Protein AF-A0A0P8X6Q4-F1 (afdb_monomer)

Secondary structure (DSSP, 8-state):
-HHHHHHHHHHHHHHHHHHHHH---------------------------HHHHHHHHHHHHHHHHHHHT--GGG-------PPP-SS-HHHHHHHHHH--

Radius of gyration: 25.33 Å; Cα contacts (8 Å, |Δi|>4): 11; chains: 1; bounding box: 52×52×52 Å

Structure (mmCIF, N/CA/C/O backbone):
data_AF-A0A0P8X6Q4-F1
#
_entry.id   AF-A0A0P8X6Q4-F1
#
loop_
_atom_site.group_PDB
_atom_site.id
_atom_site.type_symbol
_atom_site.label_atom_id
_atom_site.label_alt_id
_atom_site.label_comp_id
_atom_site.label_asym_id
_atom_site.label_entity_id
_atom_site.label_seq_id
_atom_site.pdbx_PDB_ins_code
_atom_site.Cartn_x
_atom_site.Cartn_y
_atom_site.Cartn_z
_atom_site.occupancy
_atom_site.B_iso_or_equiv
_atom_site.auth_seq_id
_atom_site.auth_comp_id
_atom_site.auth_asym_id
_atom_site.auth_atom_id
_atom_site.pdbx_PDB_model_num
ATOM 1 N N . MET A 1 1 ? 33.487 26.456 -35.039 1.00 80.00 1 MET A N 1
ATOM 2 C CA . MET A 1 1 ? 33.805 25.009 -34.985 1.00 80.00 1 MET A CA 1
ATOM 3 C C . MET A 1 1 ? 34.234 24.526 -33.598 1.00 80.00 1 MET A C 1
ATOM 5 O O . MET A 1 1 ? 33.782 23.464 -33.200 1.00 80.00 1 MET A O 1
ATOM 9 N N . GLY A 1 2 ? 35.012 25.294 -32.819 1.00 90.56 2 GLY A N 1
ATOM 10 C CA . GLY A 1 2 ? 35.450 24.875 -31.472 1.00 90.56 2 GLY A CA 1
ATOM 11 C C . GLY A 1 2 ? 34.331 24.643 -30.442 1.00 90.56 2 GLY A C 1
ATOM 12 O O . GLY A 1 2 ? 34.418 23.706 -29.661 1.00 90.56 2 GLY A O 1
ATOM 13 N N . ILE A 1 3 ? 33.242 25.422 -30.480 1.00 94.62 3 ILE A N 1
ATOM 14 C CA . ILE A 1 3 ? 32.109 25.239 -29.551 1.00 94.62 3 ILE A CA 1
ATOM 15 C C . ILE A 1 3 ? 31.394 23.894 -29.744 1.00 94.62 3 ILE A C 1
ATOM 17 O O . ILE A 1 3 ? 30.961 23.284 -28.777 1.00 94.62 3 ILE A O 1
ATOM 21 N N . VAL A 1 4 ? 31.316 23.406 -30.986 1.00 93.75 4 VAL A N 1
ATOM 22 C CA . VAL A 1 4 ? 30.687 22.117 -31.311 1.00 93.75 4 VAL A CA 1
ATOM 23 C C . VAL A 1 4 ? 31.555 20.974 -30.791 1.00 93.75 4 VAL A C 1
ATOM 25 O O . VAL A 1 4 ? 31.045 20.039 -30.186 1.00 93.75 4 VAL A O 1
ATOM 28 N N . PHE A 1 5 ? 32.875 21.094 -30.958 1.00 94.75 5 PHE A N 1
ATOM 29 C CA . PHE A 1 5 ? 33.840 20.150 -30.398 1.00 94.75 5 PHE A CA 1
ATOM 30 C C . PHE A 1 5 ? 33.758 20.098 -28.864 1.00 94.75 5 PHE A C 1
ATOM 32 O O . PHE A 1 5 ? 33.727 19.016 -28.283 1.00 94.75 5 PHE A O 1
ATOM 39 N N . LEU A 1 6 ? 33.636 21.260 -28.214 1.00 96.12 6 LEU A N 1
ATOM 40 C CA . LEU A 1 6 ? 33.479 21.351 -26.764 1.00 96.12 6 LEU A CA 1
ATOM 41 C C . LEU A 1 6 ? 32.137 20.768 -26.290 1.00 96.12 6 LEU A C 1
ATOM 43 O O . LEU A 1 6 ? 32.107 20.040 -25.303 1.00 96.12 6 LEU A O 1
ATOM 47 N N . ALA A 1 7 ? 31.042 21.027 -27.012 1.00 94.69 7 ALA A N 1
ATOM 48 C CA . ALA A 1 7 ? 29.726 20.476 -26.695 1.00 94.69 7 ALA A CA 1
ATOM 49 C C . ALA A 1 7 ? 29.717 18.940 -26.770 1.00 94.69 7 ALA A C 1
ATOM 51 O O . ALA A 1 7 ? 29.225 18.287 -25.851 1.00 94.69 7 ALA A O 1
ATOM 52 N N . LEU A 1 8 ? 30.315 18.355 -27.816 1.00 93.69 8 LEU A N 1
ATOM 53 C CA . LEU A 1 8 ? 30.443 16.899 -27.948 1.00 93.69 8 LEU A CA 1
ATOM 54 C C . LEU A 1 8 ? 31.290 16.291 -26.822 1.00 93.69 8 LEU A C 1
ATOM 56 O O . LEU A 1 8 ? 30.916 15.258 -26.269 1.00 93.69 8 LEU A O 1
ATOM 60 N N . LEU A 1 9 ? 32.393 16.948 -26.448 1.00 95.00 9 LEU A N 1
ATOM 61 C CA . LEU A 1 9 ? 33.266 16.494 -25.365 1.00 95.00 9 LEU A CA 1
ATOM 62 C C . LEU A 1 9 ? 32.541 16.488 -24.011 1.00 95.00 9 LEU A C 1
ATOM 64 O O . LEU A 1 9 ? 32.630 15.510 -23.272 1.00 95.00 9 LEU A O 1
ATOM 68 N N . VAL A 1 10 ? 31.771 17.539 -23.714 1.00 96.00 10 VAL A N 1
ATOM 69 C CA . VAL A 1 10 ? 30.975 17.634 -22.478 1.00 96.00 10 VAL A CA 1
ATOM 70 C C . VAL A 1 10 ? 29.882 16.563 -22.431 1.00 96.00 10 VAL A C 1
ATOM 72 O O . VAL A 1 10 ? 29.716 15.902 -21.406 1.00 96.00 10 VAL A O 1
ATOM 75 N N . ILE A 1 11 ? 29.166 16.348 -23.539 1.00 94.19 11 ILE A N 1
ATOM 76 C CA . ILE A 1 11 ? 28.100 15.336 -23.623 1.00 94.19 11 ILE A CA 1
ATOM 77 C C . ILE A 1 11 ? 28.670 13.924 -23.439 1.00 94.19 11 ILE A C 1
ATOM 79 O O . ILE A 1 11 ? 28.107 13.140 -22.675 1.00 94.19 11 ILE A O 1
ATOM 83 N N . SER A 1 12 ? 29.804 13.609 -24.075 1.00 92.12 12 SER A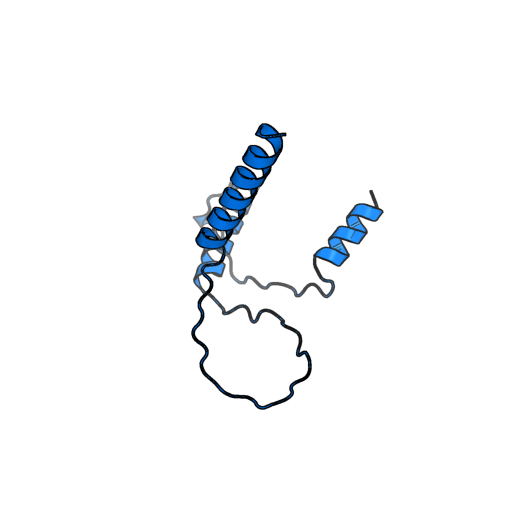 N 1
ATOM 84 C CA . SER A 1 12 ? 30.479 12.314 -23.904 1.00 92.12 12 SER A CA 1
ATOM 85 C C . SER A 1 12 ? 30.861 12.066 -22.444 1.00 92.12 12 SER A C 1
ATOM 87 O O . SER A 1 12 ? 30.597 10.991 -21.910 1.00 92.12 12 SER A O 1
ATOM 89 N N . TYR A 1 13 ? 31.422 13.078 -21.776 1.00 95.19 13 TYR A N 1
ATOM 90 C CA . TYR A 1 13 ? 31.872 12.965 -20.387 1.00 95.19 13 TYR A CA 1
ATOM 91 C C . TYR A 1 13 ? 30.714 12.703 -19.413 1.00 95.19 13 TYR A C 1
ATOM 93 O O . TYR A 1 13 ? 30.831 11.901 -18.488 1.00 95.19 13 TYR A O 1
ATOM 101 N N . ILE A 1 14 ? 29.569 13.346 -19.651 1.00 93.19 14 ILE A N 1
ATOM 102 C CA . ILE A 1 14 ? 28.340 13.139 -18.878 1.00 93.19 14 ILE A CA 1
ATOM 103 C C . ILE A 1 14 ? 27.816 11.704 -19.018 1.00 93.19 14 ILE A C 1
ATOM 105 O O . ILE A 1 14 ? 27.441 11.093 -18.017 1.00 93.19 14 ILE A O 1
ATOM 109 N N . ILE A 1 15 ? 27.826 11.142 -20.231 1.00 89.75 15 ILE A N 1
ATOM 110 C CA . ILE A 1 15 ? 27.357 9.770 -20.480 1.00 89.75 15 ILE A CA 1
ATOM 111 C C . ILE A 1 15 ? 28.274 8.751 -19.793 1.00 89.75 15 ILE A C 1
ATOM 113 O O . ILE A 1 15 ? 27.775 7.814 -19.170 1.00 89.75 15 ILE A O 1
ATOM 117 N N . ASP A 1 16 ? 29.593 8.946 -19.845 1.00 85.62 16 ASP A N 1
ATOM 118 C CA . ASP A 1 16 ? 30.555 8.064 -19.173 1.00 85.62 16 ASP A CA 1
ATOM 119 C C . ASP A 1 16 ? 30.464 8.157 -17.645 1.00 85.62 16 ASP A C 1
ATOM 121 O O . ASP A 1 16 ? 30.543 7.134 -16.961 1.00 85.62 16 ASP A O 1
ATOM 125 N N . GLY A 1 17 ? 30.219 9.353 -17.101 1.00 88.62 17 GLY A N 1
ATOM 126 C CA . GLY A 1 17 ? 29.961 9.547 -15.673 1.00 88.62 17 GLY A CA 1
ATOM 127 C C . GLY A 1 17 ? 28.702 8.812 -15.211 1.00 88.62 17 GLY A C 1
ATOM 128 O O . GLY A 1 17 ? 28.736 8.079 -14.219 1.00 88.62 17 GLY A O 1
ATOM 129 N N . PHE A 1 18 ? 27.607 8.929 -15.968 1.00 83.38 18 PHE A N 1
ATOM 130 C CA . PHE A 1 18 ? 26.387 8.174 -15.687 1.00 83.38 18 PHE A CA 1
ATOM 131 C C . PHE A 1 18 ? 26.583 6.671 -15.865 1.00 83.38 18 PHE A C 1
ATOM 133 O O . PHE A 1 18 ? 26.124 5.904 -15.027 1.00 83.38 18 PHE A O 1
ATOM 140 N N . ARG A 1 19 ? 27.315 6.221 -16.885 1.00 78.00 19 ARG A N 1
ATOM 141 C CA . ARG A 1 19 ? 27.659 4.805 -17.042 1.00 78.00 19 ARG A CA 1
ATOM 142 C C . ARG A 1 19 ? 28.495 4.307 -15.864 1.00 78.00 19 ARG A C 1
ATOM 144 O O . ARG A 1 19 ? 28.252 3.226 -15.359 1.00 78.00 19 ARG A O 1
ATOM 151 N N . PHE A 1 20 ? 29.444 5.076 -15.356 1.00 79.50 20 PHE A N 1
ATOM 152 C CA . PHE A 1 20 ? 30.220 4.640 -14.197 1.00 79.50 20 PHE A CA 1
ATOM 153 C C . PHE A 1 20 ? 29.369 4.527 -12.920 1.00 79.50 20 PHE A C 1
ATOM 155 O O . PHE A 1 20 ? 29.564 3.603 -12.128 1.00 79.50 20 PHE A O 1
ATOM 162 N N . ILE A 1 21 ? 28.414 5.443 -12.728 1.00 77.75 21 ILE A N 1
ATOM 163 C CA . ILE A 1 21 ? 27.555 5.455 -11.539 1.00 77.75 21 ILE A CA 1
ATOM 164 C C . ILE A 1 21 ? 26.426 4.411 -11.617 1.00 77.75 21 ILE A C 1
ATOM 166 O O . ILE A 1 21 ? 26.130 3.774 -10.610 1.00 77.75 21 ILE A O 1
ATOM 170 N N . PHE A 1 22 ? 25.826 4.213 -12.797 1.00 63.72 22 PHE A N 1
ATOM 171 C CA . P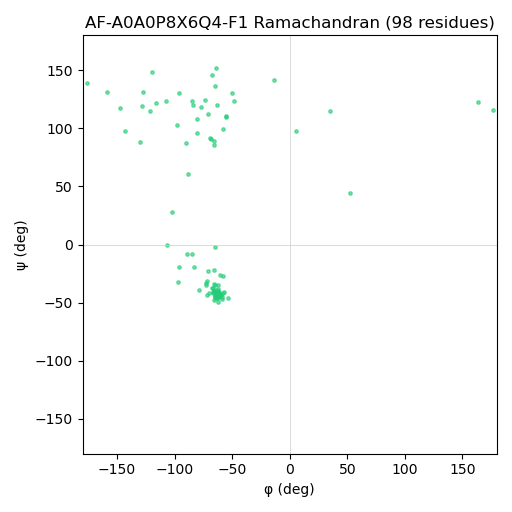HE A 1 22 ? 24.665 3.338 -13.014 1.00 63.72 22 PHE A CA 1
ATOM 172 C C . PHE A 1 22 ? 25.025 1.932 -13.513 1.00 63.72 22 PHE A C 1
ATOM 174 O O . PHE A 1 22 ? 24.209 1.032 -13.382 1.00 63.72 22 PHE A O 1
ATOM 181 N N . TYR A 1 23 ? 26.216 1.713 -14.078 1.00 64.12 23 TYR A N 1
ATOM 182 C CA 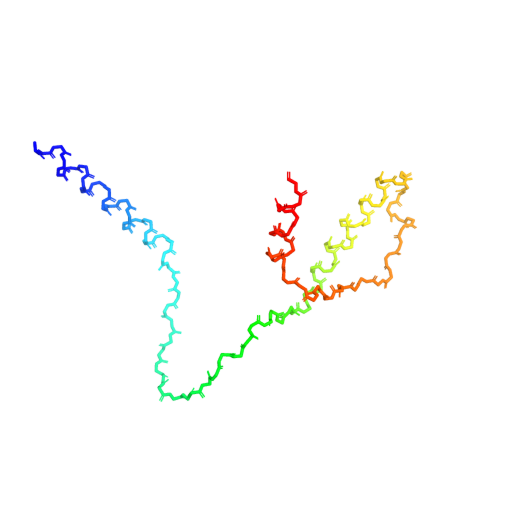. TYR A 1 23 ? 26.629 0.429 -14.676 1.00 64.12 23 TYR A CA 1
ATOM 183 C C . TYR A 1 23 ? 27.571 -0.365 -13.763 1.00 64.12 23 TYR A C 1
ATOM 185 O O . TYR A 1 23 ? 28.416 -1.137 -14.228 1.00 64.12 23 TYR A O 1
ATOM 193 N N . LYS A 1 24 ? 27.448 -0.159 -12.449 1.00 57.28 24 LYS A N 1
ATOM 194 C CA . LYS A 1 24 ? 28.172 -0.931 -11.441 1.00 57.28 24 LYS A CA 1
ATOM 195 C C . LYS A 1 24 ? 27.357 -2.168 -11.067 1.00 57.28 24 LYS A C 1
ATOM 197 O O . LYS A 1 24 ? 26.970 -2.329 -9.920 1.00 57.28 24 LYS A O 1
ATOM 202 N N . ASP A 1 25 ? 27.113 -3.006 -12.072 1.00 55.69 25 ASP A N 1
ATOM 203 C CA . ASP A 1 25 ? 26.544 -4.338 -11.897 1.00 55.69 25 ASP A CA 1
ATOM 204 C C . ASP A 1 25 ? 27.662 -5.383 -11.860 1.00 55.69 25 ASP A C 1
ATOM 206 O O . ASP A 1 25 ? 28.579 -5.419 -12.692 1.00 55.69 25 ASP A O 1
ATOM 210 N N . ASP A 1 26 ? 27.568 -6.210 -10.829 1.00 56.69 26 ASP A N 1
ATOM 211 C CA . ASP A 1 26 ? 28.536 -7.180 -10.356 1.00 56.69 26 ASP A CA 1
ATOM 212 C C . ASP A 1 26 ? 28.980 -8.183 -11.426 1.00 56.69 26 ASP A C 1
ATOM 214 O O . ASP A 1 26 ? 28.265 -9.111 -11.807 1.00 56.69 26 ASP A O 1
ATOM 218 N N . LYS A 1 27 ? 30.241 -8.074 -11.851 1.00 49.06 27 LYS A N 1
ATOM 219 C CA . LYS A 1 27 ? 30.933 -9.169 -12.536 1.00 49.06 27 LYS A CA 1
ATOM 220 C C . LYS A 1 27 ? 31.653 -10.042 -11.518 1.00 49.06 27 LYS A C 1
ATOM 222 O O . LYS A 1 27 ? 32.847 -9.883 -11.274 1.00 49.06 27 LYS A O 1
ATOM 227 N N . LYS A 1 28 ? 30.925 -11.024 -10.992 1.00 49.38 28 LYS A N 1
ATOM 228 C CA . LYS A 1 28 ? 31.501 -12.312 -10.593 1.00 49.38 28 LYS A CA 1
ATOM 229 C C . LYS A 1 28 ? 30.675 -13.438 -11.192 1.00 49.38 28 LYS A C 1
ATOM 231 O O . LYS A 1 28 ? 29.782 -13.946 -10.533 1.00 49.38 28 LYS A O 1
ATOM 236 N N . VAL A 1 29 ? 31.014 -13.854 -12.409 1.00 40.72 29 VAL A N 1
ATOM 237 C CA . VAL A 1 29 ? 30.841 -15.252 -12.823 1.00 40.72 29 VAL A CA 1
ATOM 238 C C . VAL A 1 29 ? 32.026 -15.618 -13.712 1.00 40.72 29 VAL A C 1
ATOM 240 O O . VAL A 1 29 ? 32.077 -15.288 -14.896 1.00 40.72 29 VAL A O 1
ATOM 243 N N . ASP A 1 30 ? 33.008 -16.257 -13.084 1.00 41.19 30 ASP A N 1
ATOM 244 C CA . ASP A 1 30 ? 33.960 -17.141 -13.744 1.00 41.19 30 ASP A CA 1
ATOM 245 C C . ASP A 1 30 ? 33.195 -18.358 -14.305 1.00 41.19 30 ASP A C 1
ATOM 247 O O . ASP A 1 30 ? 32.323 -18.902 -13.634 1.00 41.19 30 ASP A O 1
ATOM 251 N N . LYS A 1 31 ? 33.543 -18.733 -15.540 1.00 38.59 31 LYS A N 1
ATOM 252 C CA . LYS A 1 31 ? 33.529 -20.074 -16.163 1.00 38.59 31 LYS A CA 1
ATOM 253 C C . LYS A 1 31 ? 32.419 -21.074 -15.775 1.00 38.59 31 LYS A C 1
ATOM 255 O O . LYS A 1 31 ? 32.449 -21.650 -14.702 1.00 38.59 31 LYS A O 1
ATOM 260 N N . ASP A 1 32 ? 31.561 -21.419 -16.743 1.00 34.16 32 ASP A N 1
ATOM 261 C CA . ASP A 1 32 ? 31.616 -22.719 -17.448 1.00 34.16 32 ASP A CA 1
ATOM 262 C C . ASP A 1 32 ? 30.557 -22.805 -18.578 1.00 34.16 32 ASP A C 1
ATOM 264 O O . ASP A 1 32 ? 29.420 -22.360 -18.395 1.00 34.16 32 ASP A O 1
ATOM 268 N N . PRO A 1 33 ? 30.875 -23.373 -19.761 1.00 55.28 33 PRO A N 1
ATOM 269 C CA . PRO A 1 33 ? 29.940 -23.516 -20.867 1.00 55.28 33 PRO A CA 1
ATOM 270 C C . PRO A 1 33 ? 29.345 -24.929 -20.881 1.00 55.28 33 PRO A C 1
ATOM 272 O O . PRO A 1 33 ? 29.990 -25.866 -21.344 1.00 55.28 33 PRO A O 1
ATOM 275 N N . LYS A 1 34 ? 28.101 -25.097 -20.422 1.00 44.19 34 LYS A N 1
ATOM 276 C CA . LYS A 1 34 ? 27.176 -26.163 -20.867 1.00 44.19 34 LYS A CA 1
ATOM 277 C C . LYS A 1 34 ? 25.881 -26.097 -20.066 1.00 44.19 34 LYS A C 1
ATOM 279 O O . LYS A 1 34 ? 25.872 -26.420 -18.887 1.00 44.19 34 LYS A O 1
ATOM 284 N N . LYS A 1 35 ? 24.772 -25.816 -20.749 1.00 35.34 35 LYS A N 1
ATOM 285 C CA . LYS A 1 35 ? 23.700 -26.786 -21.047 1.00 35.34 35 LYS A CA 1
ATOM 286 C C . LYS A 1 35 ? 22.454 -26.008 -21.472 1.00 35.34 35 LYS A C 1
ATOM 288 O O . LYS A 1 35 ? 21.973 -25.138 -20.760 1.00 35.34 35 LYS A O 1
ATOM 293 N N . ALA A 1 36 ? 21.985 -26.315 -22.675 1.00 47.62 36 ALA A N 1
ATOM 294 C CA . ALA A 1 36 ? 20.749 -25.815 -23.251 1.00 47.62 36 ALA A CA 1
ATOM 295 C C . ALA A 1 36 ? 19.568 -25.983 -22.290 1.00 47.62 36 ALA A C 1
ATOM 297 O O . ALA A 1 36 ? 19.360 -27.103 -21.824 1.00 47.62 36 ALA A O 1
ATOM 298 N N . ILE A 1 37 ? 18.781 -24.924 -22.064 1.00 38.75 37 ILE A N 1
ATOM 299 C CA . ILE A 1 37 ? 17.411 -25.028 -21.547 1.00 38.75 37 ILE A CA 1
ATOM 300 C C . ILE A 1 37 ? 16.561 -23.894 -22.147 1.00 38.75 37 ILE A C 1
ATOM 302 O O . ILE A 1 37 ? 16.848 -22.712 -21.987 1.00 38.75 37 ILE A O 1
ATOM 306 N N . THR A 1 38 ? 15.550 -24.321 -22.900 1.00 37.50 38 THR A N 1
ATOM 307 C CA . THR A 1 38 ? 14.242 -23.716 -23.187 1.00 37.50 38 THR A CA 1
ATOM 308 C C . THR A 1 38 ? 13.832 -22.536 -22.284 1.00 37.50 38 THR A C 1
ATOM 310 O O . THR A 1 38 ? 14.036 -22.609 -21.075 1.00 37.50 38 THR A O 1
ATOM 313 N N . PRO A 1 39 ? 13.180 -21.482 -22.821 1.00 44.28 39 PRO A N 1
ATOM 314 C CA . PRO A 1 39 ? 12.687 -20.355 -22.029 1.00 44.28 39 PRO A CA 1
ATOM 315 C C . PRO A 1 39 ? 11.532 -20.788 -21.113 1.00 44.28 39 PRO A C 1
ATOM 317 O O . PRO A 1 39 ? 10.357 -20.757 -21.485 1.00 44.28 39 PRO A O 1
ATOM 320 N N . GLU A 1 40 ? 11.868 -21.196 -19.894 1.00 45.84 40 GLU A N 1
ATOM 321 C CA . GLU A 1 40 ? 10.910 -21.425 -18.822 1.00 45.84 40 GLU A CA 1
ATOM 322 C C . GLU A 1 40 ? 10.555 -20.078 -18.182 1.00 45.84 40 GLU A C 1
ATOM 324 O O . GLU A 1 40 ? 11.284 -19.504 -17.379 1.00 45.84 40 GLU A O 1
ATOM 329 N N . LYS A 1 41 ? 9.436 -19.536 -18.665 1.00 46.38 41 LYS A N 1
ATOM 330 C CA . LYS A 1 41 ? 8.465 -18.684 -17.970 1.00 46.38 41 LYS A CA 1
ATOM 331 C C . LYS A 1 41 ? 8.870 -18.297 -16.537 1.00 46.38 41 LYS A C 1
ATOM 333 O O . LYS A 1 41 ? 8.580 -19.011 -15.581 1.00 46.38 41 LYS A O 1
ATOM 338 N N . SER A 1 42 ? 9.440 -17.105 -16.393 1.00 48.00 42 SER A N 1
ATOM 339 C CA . SER A 1 42 ? 9.567 -16.401 -15.119 1.00 48.00 42 SER A CA 1
ATOM 340 C C . SER A 1 42 ? 8.178 -16.022 -14.596 1.00 48.00 42 SER A C 1
ATOM 342 O O . SER A 1 42 ? 7.657 -14.935 -14.830 1.00 48.00 42 SER A O 1
ATOM 344 N N . VAL A 1 43 ? 7.541 -16.950 -13.889 1.00 53.28 43 VAL A N 1
ATOM 345 C CA . VAL A 1 43 ? 6.594 -16.585 -12.837 1.00 53.28 43 VAL A CA 1
ATOM 346 C C . VAL A 1 43 ? 7.467 -16.163 -11.659 1.00 53.28 43 VAL A C 1
ATOM 348 O O . VAL A 1 43 ? 8.254 -16.995 -11.201 1.00 53.28 43 VAL A O 1
ATOM 351 N N . PRO A 1 44 ? 7.402 -14.909 -11.177 1.00 56.72 44 PRO A N 1
ATOM 352 C CA . PRO A 1 44 ? 8.017 -14.565 -9.909 1.00 56.72 44 PRO A CA 1
ATOM 353 C C . PRO A 1 44 ? 7.453 -15.512 -8.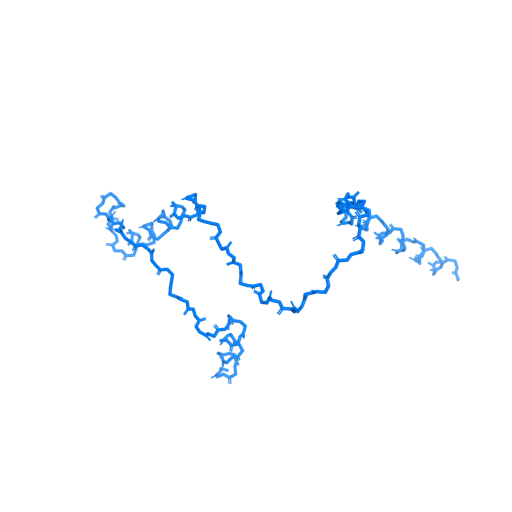853 1.00 56.72 44 PRO A C 1
ATOM 355 O O . PRO A 1 44 ? 6.263 -15.490 -8.540 1.00 56.72 44 PRO A O 1
ATOM 358 N N . LYS A 1 45 ? 8.303 -16.415 -8.372 1.00 47.31 45 LYS A N 1
ATOM 359 C CA . LYS A 1 45 ? 8.063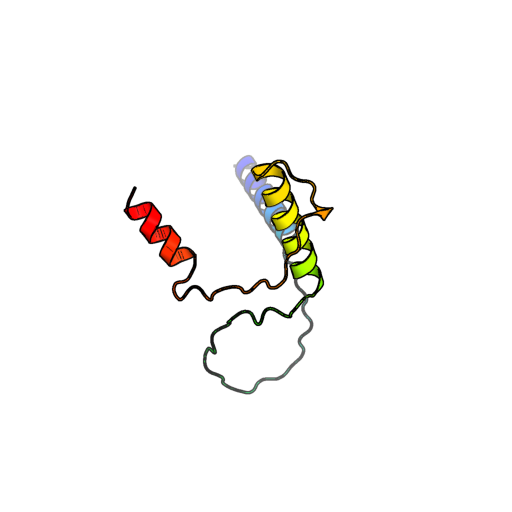 -17.162 -7.151 1.00 47.31 45 LYS A CA 1
ATOM 360 C C . LYS A 1 45 ? 8.187 -16.112 -6.056 1.00 47.31 45 LYS A C 1
ATOM 362 O O . LYS A 1 45 ? 9.299 -15.780 -5.667 1.00 47.31 45 LYS A O 1
ATOM 367 N N . GLU A 1 46 ? 7.057 -15.502 -5.700 1.00 53.72 46 GLU A N 1
ATOM 368 C CA . GLU A 1 46 ? 6.936 -14.617 -4.544 1.00 53.72 46 GLU A CA 1
ATOM 369 C C . GLU A 1 46 ? 7.364 -15.482 -3.353 1.00 53.72 46 GLU A C 1
ATOM 371 O O . GLU A 1 46 ? 6.661 -16.403 -2.926 1.00 53.72 46 GLU A O 1
ATOM 376 N N . THR A 1 47 ? 8.617 -15.306 -2.941 1.00 39.44 47 THR A N 1
ATOM 377 C CA . THR A 1 47 ? 9.098 -15.705 -1.628 1.00 39.44 47 THR A CA 1
ATOM 378 C C . THR A 1 47 ? 8.070 -15.151 -0.659 1.00 39.44 47 THR A C 1
ATOM 380 O O . THR A 1 47 ? 7.752 -13.968 -0.731 1.00 39.44 47 THR A O 1
ATOM 383 N N . ILE A 1 48 ? 7.479 -16.010 0.167 1.00 49.84 48 ILE A N 1
ATOM 384 C CA . ILE A 1 48 ? 6.586 -15.572 1.235 1.00 49.84 48 ILE A CA 1
ATOM 385 C C . ILE A 1 48 ? 7.481 -14.796 2.205 1.00 49.84 48 ILE A C 1
ATOM 387 O O . ILE A 1 48 ? 8.132 -15.388 3.061 1.00 49.84 48 ILE A O 1
ATOM 391 N N . ASN A 1 49 ? 7.616 -13.495 1.966 1.00 52.94 49 ASN A N 1
ATOM 392 C CA . ASN A 1 49 ? 8.178 -12.550 2.907 1.00 52.94 49 ASN A CA 1
ATOM 393 C C . ASN A 1 49 ? 7.043 -12.242 3.874 1.00 52.94 49 ASN A C 1
ATOM 395 O O . ASN A 1 49 ? 6.067 -11.596 3.502 1.00 52.94 49 ASN A O 1
ATOM 399 N N . GLU A 1 50 ? 7.143 -12.749 5.098 1.00 59.62 50 GLU A N 1
ATOM 400 C CA . GLU A 1 50 ? 6.139 -12.504 6.139 1.00 59.62 50 GLU A CA 1
ATOM 401 C C . GLU A 1 50 ? 5.962 -10.992 6.409 1.00 59.62 50 GLU A C 1
ATOM 403 O O . GLU A 1 50 ? 4.865 -10.550 6.737 1.00 59.62 50 GLU A O 1
ATOM 408 N N . GLU A 1 51 ? 7.004 -10.190 6.161 1.00 61.38 51 GLU A N 1
ATOM 409 C CA . GLU A 1 51 ? 6.996 -8.723 6.266 1.00 61.38 51 GLU A CA 1
ATOM 410 C C . GLU A 1 51 ? 6.005 -8.050 5.294 1.00 61.38 51 GLU A C 1
ATOM 412 O O . GLU A 1 51 ? 5.281 -7.133 5.687 1.00 61.38 51 GLU A O 1
ATOM 417 N N . ASP A 1 52 ? 5.898 -8.538 4.050 1.00 72.75 52 ASP A N 1
ATOM 418 C CA . ASP A 1 52 ? 5.023 -7.937 3.030 1.00 72.75 52 ASP A CA 1
ATOM 419 C C . ASP A 1 52 ? 3.536 -8.080 3.413 1.00 72.75 52 ASP A C 1
ATOM 421 O O . ASP A 1 52 ? 2.715 -7.196 3.140 1.00 72.75 52 ASP A O 1
ATOM 425 N N . ASP A 1 53 ? 3.175 -9.185 4.073 1.00 83.88 53 ASP A N 1
ATOM 426 C CA . ASP A 1 53 ? 1.804 -9.440 4.512 1.00 83.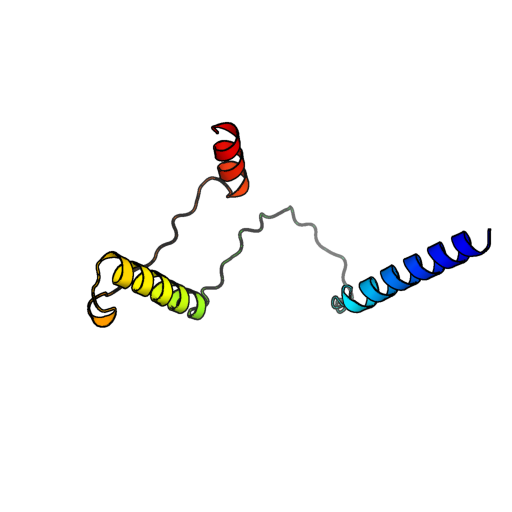88 53 ASP A CA 1
ATOM 427 C C . ASP A 1 53 ? 1.410 -8.553 5.708 1.00 83.88 53 ASP A C 1
ATOM 429 O O . ASP A 1 53 ? 0.262 -8.102 5.769 1.00 83.88 53 ASP A O 1
ATOM 433 N N . GLU A 1 54 ? 2.332 -8.233 6.625 1.00 88.50 54 GLU A N 1
ATOM 434 C CA . GLU A 1 54 ? 2.066 -7.325 7.754 1.00 88.50 54 GLU A CA 1
ATOM 435 C C . GLU A 1 54 ? 1.768 -5.895 7.288 1.00 88.50 54 GLU A C 1
ATOM 437 O O . GLU A 1 54 ? 0.776 -5.291 7.721 1.00 88.50 54 GLU A O 1
ATOM 442 N N . GLU A 1 55 ? 2.573 -5.370 6.360 1.00 89.50 55 GLU A N 1
ATOM 443 C CA . GLU A 1 55 ? 2.351 -4.051 5.762 1.00 89.50 55 GLU A CA 1
ATOM 444 C C . GLU A 1 55 ? 1.005 -3.992 5.027 1.00 89.50 55 GLU A C 1
ATOM 446 O O . GLU A 1 55 ? 0.220 -3.049 5.200 1.00 89.50 55 GLU A O 1
ATOM 451 N N . LEU A 1 56 ? 0.686 -5.040 4.258 1.00 91.19 56 LEU A N 1
ATOM 452 C CA . LEU A 1 56 ? -0.604 -5.186 3.582 1.00 91.19 56 LEU A CA 1
ATOM 453 C C . LEU A 1 56 ? -1.771 -5.178 4.571 1.00 91.19 56 LEU A C 1
ATOM 455 O O . LEU A 1 56 ? -2.754 -4.460 4.356 1.00 91.19 56 LEU A O 1
ATOM 459 N N . ILE A 1 57 ? -1.676 -5.937 5.665 1.00 91.50 57 ILE A N 1
ATOM 460 C CA . ILE A 1 57 ? -2.709 -5.974 6.708 1.00 91.50 57 ILE A CA 1
ATOM 461 C C . ILE A 1 57 ? -2.880 -4.588 7.338 1.00 91.50 57 ILE A C 1
ATOM 463 O O . ILE A 1 57 ? -4.021 -4.147 7.507 1.00 91.50 57 ILE A O 1
ATOM 467 N N . ALA A 1 58 ? -1.789 -3.885 7.653 1.00 92.50 58 ALA A N 1
ATOM 468 C CA . ALA A 1 58 ? -1.830 -2.565 8.280 1.00 92.50 58 ALA A CA 1
ATOM 469 C C . ALA A 1 58 ? -2.527 -1.525 7.388 1.00 92.50 58 ALA A C 1
ATOM 471 O O . ALA A 1 58 ? -3.464 -0.855 7.835 1.00 92.50 58 ALA A O 1
ATOM 472 N N . VAL A 1 59 ? -2.134 -1.435 6.113 1.00 93.06 59 VAL A N 1
ATOM 473 C CA . VAL A 1 59 ? -2.716 -0.480 5.154 1.00 93.06 59 VAL A CA 1
ATOM 474 C C . VAL A 1 59 ? -4.191 -0.791 4.886 1.00 93.06 59 VAL A C 1
ATOM 476 O O . VAL A 1 59 ? -5.025 0.118 4.907 1.00 93.06 59 VAL A O 1
ATOM 479 N N . ILE A 1 60 ? -4.543 -2.069 4.687 1.00 93.19 60 ILE A N 1
ATOM 480 C CA . ILE A 1 60 ? -5.938 -2.488 4.472 1.00 93.19 60 ILE A CA 1
ATOM 481 C C . ILE A 1 60 ? -6.787 -2.172 5.710 1.00 93.19 60 ILE A C 1
ATOM 483 O O . ILE A 1 60 ? -7.874 -1.607 5.585 1.00 93.19 60 ILE A O 1
ATOM 487 N N . THR A 1 61 ? -6.293 -2.490 6.908 1.00 94.06 61 THR A N 1
ATOM 488 C CA . THR A 1 61 ? -7.014 -2.236 8.165 1.00 94.06 61 THR A CA 1
ATOM 489 C C . THR A 1 61 ? -7.216 -0.741 8.393 1.00 94.06 61 THR A C 1
ATOM 491 O O . THR A 1 61 ? -8.323 -0.328 8.739 1.00 94.06 61 THR A O 1
ATOM 494 N N . ALA A 1 62 ? -6.197 0.082 8.133 1.00 92.94 62 ALA A N 1
ATOM 495 C CA . ALA A 1 62 ? -6.293 1.536 8.228 1.00 92.94 62 ALA A CA 1
ATOM 496 C C . ALA A 1 62 ? -7.321 2.116 7.242 1.00 92.94 62 ALA A C 1
ATOM 498 O O . ALA A 1 62 ? -8.140 2.951 7.628 1.00 92.94 62 ALA A O 1
ATOM 499 N N . ALA A 1 63 ? -7.334 1.644 5.991 1.00 94.25 63 ALA A N 1
ATOM 500 C CA . ALA A 1 63 ? -8.307 2.082 4.990 1.00 94.25 63 ALA A CA 1
ATOM 501 C C . ALA A 1 63 ? -9.748 1.717 5.389 1.00 94.25 63 ALA A C 1
ATOM 503 O O . ALA A 1 63 ? -10.656 2.543 5.273 1.00 94.25 63 ALA A O 1
ATOM 504 N N . ILE A 1 64 ? -9.962 0.504 5.911 1.00 93.94 64 ILE A N 1
ATOM 505 C CA . ILE A 1 64 ? -11.280 0.065 6.390 1.00 93.94 64 ILE A CA 1
ATOM 506 C C . ILE A 1 64 ? -11.704 0.895 7.607 1.00 93.94 64 ILE A C 1
ATOM 508 O O . ILE A 1 64 ? -12.814 1.428 7.613 1.00 93.94 64 ILE A O 1
ATOM 512 N N . ALA A 1 65 ? -10.815 1.064 8.590 1.00 94.50 65 ALA A N 1
ATOM 513 C CA . ALA A 1 65 ? -11.044 1.890 9.775 1.00 94.50 65 ALA A CA 1
ATOM 514 C C . ALA A 1 65 ? -11.472 3.316 9.397 1.00 94.50 65 ALA A C 1
ATOM 516 O O . ALA A 1 65 ? -12.473 3.819 9.912 1.00 94.50 65 ALA A O 1
ATOM 517 N N . ALA A 1 66 ? -10.778 3.926 8.430 1.00 93.12 66 ALA A N 1
ATOM 518 C CA . ALA A 1 66 ? -11.110 5.248 7.908 1.00 93.12 66 ALA A CA 1
ATOM 519 C C . ALA A 1 66 ? -12.459 5.276 7.168 1.00 93.12 66 ALA A C 1
ATOM 521 O O . ALA A 1 66 ? -13.225 6.221 7.337 1.00 93.12 66 ALA A O 1
ATOM 522 N N . SER A 1 67 ? -12.784 4.246 6.379 1.00 94.00 67 SER A N 1
ATOM 523 C CA . SER A 1 67 ? -14.031 4.211 5.596 1.00 94.00 67 SER A CA 1
ATOM 524 C C . SER A 1 67 ? -15.296 4.003 6.437 1.00 94.00 67 SER A C 1
ATOM 526 O O . SER A 1 67 ? -16.357 4.510 6.080 1.00 94.00 67 SER A O 1
ATOM 528 N N . ILE A 1 68 ? -15.193 3.279 7.555 1.00 94.12 68 ILE A N 1
ATOM 529 C CA . ILE A 1 68 ? -16.336 2.923 8.418 1.00 94.12 68 ILE A CA 1
ATOM 530 C C . ILE A 1 68 ? -16.321 3.746 9.724 1.00 94.12 68 ILE A C 1
ATOM 532 O O . ILE A 1 68 ? -17.219 3.617 10.554 1.00 94.12 68 ILE A O 1
ATOM 536 N N . SER A 1 69 ? -15.328 4.627 9.908 1.00 91.00 69 SER A N 1
ATOM 537 C CA . SER A 1 69 ? -15.129 5.446 11.115 1.00 91.00 69 SER A CA 1
ATOM 538 C C . SER A 1 69 ? -15.121 4.606 12.403 1.00 91.00 69 SER A C 1
ATOM 540 O O . SER A 1 69 ? -15.771 4.920 13.403 1.00 91.00 69 SER A O 1
ATOM 542 N N . ARG A 1 70 ? -14.416 3.471 12.356 1.00 91.19 70 ARG A N 1
ATOM 543 C CA . ARG A 1 70 ? -14.257 2.526 13.472 1.00 91.19 70 ARG A CA 1
ATOM 544 C C . ARG A 1 70 ? -12.781 2.388 13.834 1.00 91.19 7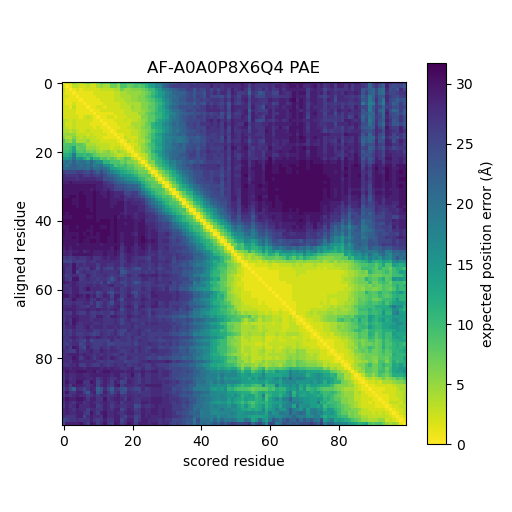0 ARG A C 1
ATOM 546 O O . ARG A 1 70 ? -11.936 2.502 12.947 1.00 91.19 70 ARG A O 1
ATOM 553 N N . PRO A 1 71 ? -12.442 2.144 15.110 1.00 90.38 71 PRO A N 1
ATOM 554 C CA . PRO A 1 71 ? -11.053 1.974 15.511 1.00 90.38 71 PRO A CA 1
ATOM 555 C C . PRO A 1 71 ? -10.458 0.689 14.915 1.00 90.38 71 PRO A C 1
ATOM 557 O O . PRO A 1 71 ? -11.136 -0.332 14.800 1.00 90.38 71 PRO A O 1
ATOM 560 N N . ALA A 1 72 ? -9.164 0.720 14.583 1.00 89.81 72 ALA A N 1
ATOM 561 C CA . ALA A 1 72 ? -8.457 -0.422 13.993 1.00 89.81 72 ALA A CA 1
ATOM 562 C C . ALA A 1 72 ? -8.448 -1.671 14.897 1.00 89.81 72 ALA A C 1
ATOM 564 O O . ALA A 1 72 ? -8.396 -2.789 14.397 1.00 89.81 72 ALA A O 1
ATOM 565 N N . SER A 1 73 ? -8.560 -1.497 16.218 1.00 90.00 73 SER A N 1
ATOM 566 C CA . SER A 1 73 ? -8.630 -2.589 17.199 1.00 90.00 73 SER A CA 1
ATOM 567 C C . SER A 1 73 ? -9.895 -3.451 17.093 1.00 90.00 73 SER A C 1
ATOM 569 O O . SER A 1 73 ? -9.884 -4.593 17.549 1.00 90.00 73 SER A O 1
ATOM 571 N N . GLU A 1 74 ? -10.976 -2.937 16.496 1.00 91.38 74 GLU A N 1
ATOM 572 C CA . GLU A 1 74 ? -12.224 -3.685 16.267 1.00 91.38 74 GLU A CA 1
ATOM 573 C C . GLU A 1 74 ? -12.186 -4.521 14.972 1.00 91.38 74 GLU A C 1
ATOM 575 O O . GLU A 1 74 ? -13.090 -5.320 14.720 1.00 91.38 74 GLU A O 1
ATOM 580 N N . ILE A 1 75 ? -11.149 -4.368 14.142 1.00 90.25 75 ILE A N 1
ATOM 581 C CA . ILE A 1 75 ? -11.050 -4.992 12.820 1.00 90.25 75 ILE A CA 1
ATOM 582 C C . ILE A 1 75 ? -10.021 -6.126 12.868 1.00 90.25 75 ILE A C 1
ATOM 584 O O . ILE A 1 75 ? -8.860 -5.922 13.208 1.00 90.25 75 ILE A O 1
ATOM 588 N N . LYS A 1 76 ? -10.439 -7.342 12.490 1.00 91.88 76 LYS A N 1
ATOM 589 C CA . LYS A 1 76 ? -9.567 -8.527 12.450 1.00 91.88 76 LYS A CA 1
ATOM 590 C C . LYS A 1 76 ? -9.512 -9.135 11.053 1.00 91.88 76 LYS A C 1
ATOM 592 O O . LYS A 1 76 ? -10.495 -9.702 10.574 1.00 91.88 76 LYS A O 1
ATOM 597 N N . VAL A 1 77 ? -8.333 -9.096 10.436 1.00 88.50 77 VAL A N 1
ATOM 598 C CA . VAL A 1 77 ? -8.061 -9.765 9.158 1.00 88.50 77 VAL A CA 1
ATOM 599 C C . VAL A 1 77 ? -7.698 -11.227 9.427 1.00 88.50 77 VAL A C 1
ATOM 601 O O . VAL A 1 77 ? -6.765 -11.517 10.167 1.00 88.50 77 VAL A O 1
ATOM 604 N N . ARG A 1 78 ? -8.478 -12.168 8.877 1.00 89.38 78 ARG A N 1
ATOM 605 C CA . ARG A 1 78 ? -8.279 -13.616 9.108 1.00 89.38 78 ARG A CA 1
ATOM 606 C C . ARG A 1 78 ? -7.485 -14.307 8.008 1.00 89.38 78 ARG A C 1
ATOM 608 O O . ARG A 1 78 ? -6.842 -15.310 8.281 1.00 89.38 78 ARG A O 1
ATOM 615 N N . ASN A 1 79 ? -7.622 -13.849 6.768 1.00 84.81 79 ASN A N 1
ATOM 616 C CA . ASN A 1 79 ? -7.005 -14.485 5.614 1.00 84.81 79 ASN A CA 1
ATOM 617 C C . ASN A 1 79 ? -6.899 -13.483 4.465 1.00 84.81 79 ASN A C 1
ATOM 619 O O . ASN A 1 79 ? -7.902 -12.855 4.114 1.00 84.81 79 ASN A O 1
ATOM 623 N N . ILE A 1 80 ? -5.719 -13.384 3.862 1.00 85.56 80 ILE A N 1
ATOM 624 C CA . ILE A 1 80 ? -5.480 -12.624 2.638 1.00 85.56 80 ILE A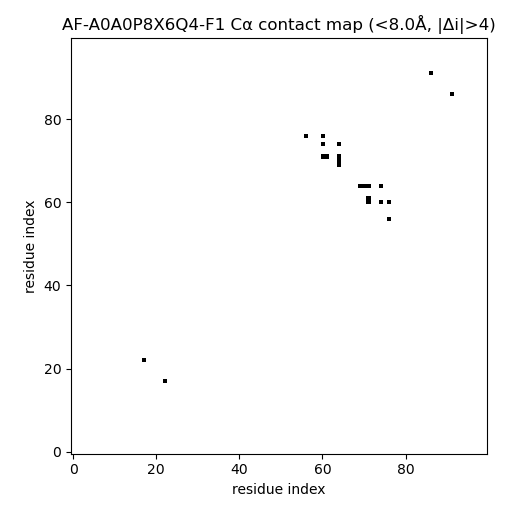 CA 1
ATOM 625 C C . ILE A 1 80 ? -5.055 -13.630 1.579 1.00 85.56 80 ILE A C 1
ATOM 627 O O . ILE A 1 80 ? -4.089 -14.365 1.746 1.00 85.56 80 ILE A O 1
ATOM 631 N N . ARG A 1 81 ? -5.808 -13.693 0.480 1.00 86.38 81 ARG A N 1
ATOM 632 C CA . ARG A 1 81 ? -5.459 -14.540 -0.663 1.00 86.38 81 ARG A CA 1
ATOM 633 C C . ARG A 1 81 ? -5.474 -13.710 -1.926 1.00 86.38 81 ARG A C 1
ATOM 635 O O . ARG A 1 81 ? -6.516 -13.176 -2.306 1.00 86.38 81 ARG A O 1
ATOM 642 N N . ARG A 1 82 ? -4.323 -13.638 -2.590 1.00 81.81 82 ARG A N 1
ATOM 643 C CA . ARG A 1 82 ? -4.215 -13.037 -3.916 1.00 81.81 82 ARG A CA 1
ATOM 644 C C . ARG A 1 82 ? -4.833 -13.986 -4.934 1.00 81.81 82 ARG A C 1
ATOM 646 O O . ARG A 1 82 ? -4.465 -15.154 -5.024 1.00 81.81 82 ARG A O 1
ATOM 653 N N . ILE A 1 83 ? -5.805 -13.485 -5.686 1.00 85.19 83 ILE A N 1
ATOM 654 C CA . ILE A 1 83 ? -6.427 -14.246 -6.766 1.00 85.19 83 ILE A CA 1
ATOM 655 C C . ILE A 1 83 ? -5.551 -14.052 -8.008 1.00 85.19 83 ILE A C 1
ATOM 657 O O . ILE A 1 83 ? -5.335 -12.902 -8.403 1.00 85.19 83 ILE A O 1
ATOM 661 N N . PRO A 1 84 ? -5.039 -15.127 -8.637 1.00 78.19 84 PRO A N 1
ATOM 662 C CA . PRO A 1 84 ? -4.213 -14.991 -9.825 1.00 78.19 84 PRO A CA 1
ATOM 663 C C . PRO A 1 84 ? -5.043 -14.366 -10.946 1.00 78.19 84 PRO A C 1
ATOM 665 O O . PRO A 1 84 ? -6.063 -14.907 -11.381 1.00 78.19 84 PRO A O 1
ATOM 668 N N . ALA A 1 85 ? -4.606 -13.207 -11.430 1.00 74.75 85 ALA A N 1
ATOM 669 C CA . ALA A 1 85 ? -5.194 -12.617 -12.615 1.00 74.75 85 ALA A CA 1
ATOM 670 C C . ALA A 1 85 ? -4.783 -13.466 -13.828 1.00 74.75 85 ALA A C 1
ATOM 672 O O . ALA A 1 85 ? -3.623 -13.466 -14.229 1.00 74.75 85 ALA A O 1
ATOM 673 N N . ASN A 1 86 ? -5.744 -14.157 -14.451 1.00 79.50 86 ASN A N 1
ATOM 674 C CA . ASN A 1 86 ? -5.511 -14.946 -15.673 1.00 79.50 86 ASN A CA 1
ATOM 675 C C . ASN A 1 86 ? -5.110 -14.080 -16.892 1.00 79.50 86 ASN A C 1
ATOM 677 O O . ASN A 1 86 ? -4.886 -14.569 -17.992 1.00 79.50 86 ASN A O 1
ATOM 681 N N . THR A 1 87 ? -5.065 -12.760 -16.728 1.00 79.62 87 THR A N 1
ATOM 682 C CA . THR A 1 87 ? -4.629 -11.805 -17.742 1.00 79.62 87 THR A CA 1
ATOM 683 C C . THR A 1 87 ? -3.547 -10.919 -17.128 1.00 79.62 87 THR A C 1
ATOM 685 O O . THR A 1 87 ? -3.779 -10.377 -16.045 1.00 79.62 87 THR A O 1
ATOM 688 N N . PRO A 1 88 ? -2.398 -10.725 -17.799 1.00 83.12 88 PRO A N 1
ATOM 689 C CA . PRO A 1 88 ? -1.348 -9.859 -17.284 1.00 83.12 88 PRO A CA 1
ATOM 690 C C . PRO A 1 88 ? -1.825 -8.402 -17.195 1.00 83.12 88 PRO A C 1
ATOM 692 O O . PRO A 1 88 ? -2.680 -7.955 -17.966 1.00 83.12 88 PRO A O 1
ATOM 695 N N . ILE A 1 89 ? -1.248 -7.653 -16.253 1.00 80.38 89 ILE A N 1
ATOM 696 C CA . ILE A 1 89 ? -1.683 -6.295 -15.887 1.00 80.38 89 ILE A CA 1
ATOM 697 C C . ILE A 1 89 ? -1.678 -5.355 -17.107 1.00 80.38 89 ILE A C 1
ATOM 699 O O . ILE A 1 89 ? -2.642 -4.619 -17.318 1.00 80.38 89 ILE A O 1
ATOM 703 N N . TRP A 1 90 ? -0.663 -5.450 -17.975 1.00 81.19 90 TRP A N 1
ATOM 704 C CA . TRP A 1 90 ? -0.558 -4.647 -19.201 1.00 81.19 90 TRP A CA 1
ATOM 705 C C . TRP A 1 90 ? -1.703 -4.909 -20.192 1.00 81.19 90 TRP A C 1
ATOM 707 O O . TRP A 1 90 ? -2.226 -3.975 -20.797 1.00 81.19 90 TRP A O 1
ATOM 717 N N . ALA A 1 91 ? -2.148 -6.163 -20.323 1.00 87.06 91 ALA A N 1
ATOM 718 C CA . ALA A 1 91 ? -3.214 -6.528 -21.252 1.00 87.06 91 ALA A CA 1
ATOM 719 C C . ALA A 1 91 ? -4.576 -6.034 -20.754 1.00 87.06 91 ALA A C 1
ATOM 721 O O . ALA A 1 91 ? -5.435 -5.649 -21.547 1.00 87.06 91 ALA A O 1
ATOM 722 N N . ARG A 1 92 ? -4.777 -6.000 -19.431 1.00 86.19 92 ARG A N 1
ATOM 723 C CA . ARG A 1 92 ? -5.987 -5.430 -18.829 1.00 86.19 92 ARG A CA 1
ATOM 724 C C . ARG A 1 92 ? -6.007 -3.901 -18.940 1.00 86.19 92 ARG A C 1
ATOM 726 O O . ARG A 1 92 ? -7.041 -3.349 -19.310 1.00 86.19 92 ARG A O 1
ATOM 733 N N . ALA A 1 93 ? -4.878 -3.241 -18.680 1.00 86.38 93 ALA A N 1
ATOM 734 C CA . ALA A 1 93 ? -4.738 -1.789 -18.802 1.00 86.38 93 ALA A CA 1
ATOM 735 C C . ALA A 1 93 ? -4.935 -1.303 -20.249 1.00 86.38 93 ALA A C 1
ATOM 737 O O . ALA A 1 93 ? -5.637 -0.318 -20.472 1.00 86.38 93 ALA A O 1
ATOM 738 N N . GLY A 1 94 ? -4.393 -2.031 -21.233 1.00 89.19 94 GLY A N 1
ATOM 739 C CA . GLY A 1 94 ? -4.601 -1.736 -22.653 1.00 89.19 94 GLY A CA 1
ATOM 740 C C . GLY A 1 94 ? -6.078 -1.775 -23.057 1.00 89.19 94 GLY A C 1
ATOM 741 O O . GLY A 1 94 ? -6.554 -0.854 -23.713 1.00 89.19 94 GLY A O 1
ATOM 742 N N . ARG A 1 95 ? -6.833 -2.784 -22.595 1.00 88.75 95 ARG A N 1
ATOM 743 C CA . ARG A 1 95 ? -8.281 -2.866 -22.863 1.00 88.75 95 ARG A CA 1
ATOM 744 C C . ARG A 1 95 ? -9.063 -1.719 -22.231 1.00 88.75 95 ARG A C 1
ATOM 746 O O . ARG A 1 95 ? -9.898 -1.138 -22.910 1.00 88.75 95 ARG A O 1
ATOM 753 N N . LEU A 1 96 ? -8.781 -1.372 -20.972 1.00 86.25 96 LEU A N 1
ATOM 754 C CA . LEU A 1 96 ? -9.447 -0.246 -20.302 1.00 86.25 96 LEU A CA 1
ATOM 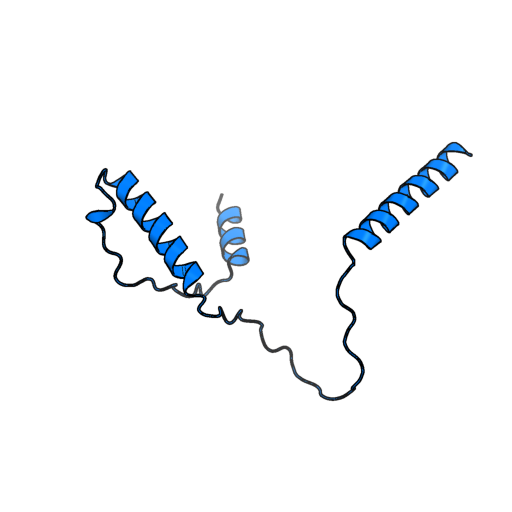755 C C . LEU A 1 96 ? -9.241 1.071 -21.058 1.00 86.25 96 LEU A C 1
ATOM 757 O O . LEU A 1 96 ? -10.182 1.838 -21.214 1.00 86.25 96 LEU A O 1
ATOM 761 N N . LYS A 1 97 ? -8.024 1.306 -21.560 1.00 86.81 97 LYS A N 1
ATOM 762 C CA . LYS A 1 97 ? -7.685 2.516 -22.315 1.00 86.81 97 LYS A CA 1
ATOM 763 C C . LYS A 1 97 ? -8.323 2.567 -23.707 1.00 86.81 97 LYS A C 1
ATOM 765 O O . LYS A 1 97 ? -8.459 3.647 -24.253 1.00 86.81 97 LYS A O 1
ATOM 770 N N . GLN A 1 98 ? -8.696 1.424 -24.280 1.00 82.75 98 GLN A N 1
ATOM 771 C CA . GLN A 1 98 ? -9.400 1.365 -25.564 1.00 82.75 98 GLN A CA 1
ATOM 772 C C . GLN A 1 98 ? -10.917 1.584 -25.417 1.00 82.75 98 GLN A C 1
ATOM 774 O O . GLN A 1 98 ? -11.594 1.874 -26.397 1.00 82.75 98 GLN A O 1
ATOM 779 N N . MET A 1 99 ? -11.462 1.396 -24.213 1.00 80.94 99 MET A N 1
ATOM 780 C CA . MET A 1 99 ? -12.896 1.538 -23.930 1.00 80.94 99 MET A CA 1
ATOM 781 C C . MET A 1 99 ? -13.302 2.964 -23.525 1.00 80.94 99 MET A C 1
ATOM 783 O O . MET A 1 99 ? -14.496 3.222 -23.392 1.00 80.94 99 MET A O 1
ATOM 787 N N . ASN A 1 100 ? -12.333 3.858 -23.308 1.00 60.06 100 ASN A N 1
ATOM 788 C CA . ASN A 1 100 ? -12.510 5.247 -22.879 1.00 60.06 100 ASN A CA 1
ATOM 789 C C . ASN A 1 100 ? -11.888 6.205 -23.898 1.00 60.06 100 ASN A C 1
ATOM 791 O O . ASN A 1 100 ? -12.222 7.407 -23.827 1.00 60.06 100 ASN A O 1
#

Mean predicted aligned error: 18.93 Å

pLDDT: mean 76.2, std 19.24, range [34.16, 96.12]

Foldseek 3Di:
DVVVVVVVVVVVVVVVVCCVVVVPDDPDDDDDDDDDDDPPDPPPPPPPPVVVVVVVLVVVLVVVCVVVVHDSVVDDDDDDDDDDDPDDPVVVVVVVVVVD

Sequence (100 aa):
MGIVFLALLVISYIIDGFRFIFYKDDKKVDKDPKKAITPEKSVPKETINEEDDEELIAVITAAIAASISRPASEIKVRNIRRIPANTPIWARAGRLKQMN

Solvent-accessible surface area (backbone atoms only — not comparable to full-atom values): 6752 Å² total; per-residue (Å²): 112,69,66,58,56,50,51,52,54,53,54,52,53,53,53,53,52,48,43,62,72,71,63,75,69,85,88,81,78,81,86,83,96,83,79,93,76,79,92,76,77,85,67,83,76,76,70,88,52,72,66,62,54,51,54,50,50,50,54,52,42,51,54,50,19,65,74,69,75,45,66,58,89,81,60,80,91,87,81,87,78,87,75,84,66,94,58,59,70,68,62,54,52,53,52,56,64,72,76,108